Protein AF-A0A699T0C3-F1 (afdb_monomer_lite)

Sequence (151 aa):
STAREVKRLDSVTRSPVYAQFGEALNGLSTIRAYKAYDRMAKINGNSMDNNIRFTLVNMSANRWLAIRLETVGGLMIWLTATFAVMQNGKARNQEAFASTMGKSSMLNALFRIVELESGRIIVDNCDIAKFGLTDLRKVLGIIPQAPVLFS

Organism: Tanacetum cinerariifolium (NCBI:txid118510)

pLDDT: mean 77.47, std 11.0, range [49.91, 94.5]

Foldseek 3Di:
DVVVVLVVVLVVLVVVLVVLVVVCVVCVVVCVVVVVVVVSVVVNVVSVVSNVVSVVVVVVVVVVVVVVVVVVVVVVVVVVVVVVVVCVVPVPPPVVVCVVCVVVVVVCVQLVVDPDPDDFDDDPNHTPVPDDSVVSVVVDDDDDPDDDDDD

Radius of gyration: 30.95 Å; chains: 1; bounding box: 57×46×86 Å

InterPro domains:
  IPR011527 ABC transporter type 1, transmembrane domain [PS50929] (1-87)
  IPR027417 P-loop containing nucleoside triphosphate hydrolase [SSF52540] (101-151)
  IPR036640 ABC transporter type 1, transmembrane domain superfamily [G3DSA:1.20.1560.10] (1-123)
  IPR036640 ABC transporter type 1, transmembrane domain superfamily [SSF90123] (3-90)
  IPR050173 ATP-binding cassette transporter C-like [PTHR24223] (1-88)

Secondary structure (DSSP, 8-state):
-HHHHHHHHHHHHHHHHHHHHHHHHHTHHHHHHTT-HHHHHHHHHHHHHHHHHHHHHHHHHHHHHHHHHHHHHHHHHHHHHHHHHHHHH-TT-HHHHHHHHHHHHHHHHHTTSS--SS---EETTEEGGGS-HHHHHHH-----SS-----

Structure (mmCIF, N/CA/C/O backbone):
data_AF-A0A699T0C3-F1
#
_entry.id   AF-A0A699T0C3-F1
#
loop_
_atom_site.group_PDB
_atom_site.id
_atom_site.type_symbol
_atom_site.label_atom_id
_atom_site.label_alt_id
_atom_site.label_comp_id
_atom_site.label_asym_id
_atom_site.label_entity_id
_atom_site.label_seq_id
_atom_site.pdbx_PDB_ins_code
_atom_site.Cartn_x
_atom_site.Cartn_y
_atom_site.Cartn_z
_atom_site.occupancy
_atom_site.B_iso_or_equiv
_atom_site.auth_seq_id
_atom_site.auth_comp_id
_atom_site.auth_asym_id
_atom_site.auth_atom_id
_atom_site.pdbx_PDB_model_num
ATOM 1 N N . SER A 1 1 ? 1.886 -14.620 -0.917 1.00 56.41 1 SER A N 1
ATOM 2 C CA . SER A 1 1 ? 2.256 -15.033 -2.288 1.00 56.41 1 SER A CA 1
ATOM 3 C C . SER A 1 1 ? 2.112 -13.935 -3.345 1.00 56.41 1 SER A C 1
ATOM 5 O O . SER A 1 1 ? 2.810 -14.000 -4.341 1.00 56.41 1 SER A O 1
ATOM 7 N N . THR A 1 2 ? 1.341 -12.867 -3.117 1.00 67.19 2 THR A N 1
ATOM 8 C CA . THR A 1 2 ? 1.141 -11.756 -4.079 1.00 67.19 2 THR A CA 1
ATOM 9 C C . THR A 1 2 ? 2.290 -10.735 -4.113 1.00 67.19 2 THR A C 1
ATOM 11 O O . THR A 1 2 ? 2.715 -10.315 -5.181 1.00 67.19 2 THR A O 1
ATOM 14 N N . ALA A 1 3 ? 2.868 -10.383 -2.957 1.00 61.16 3 ALA A N 1
ATOM 15 C CA . ALA A 1 3 ? 3.949 -9.389 -2.874 1.00 61.16 3 ALA A CA 1
ATOM 16 C C . ALA A 1 3 ? 5.266 -9.840 -3.540 1.00 61.16 3 ALA A C 1
ATOM 18 O O . ALA A 1 3 ? 5.982 -9.031 -4.128 1.00 61.16 3 ALA A O 1
ATOM 19 N N . ARG A 1 4 ? 5.582 -11.144 -3.487 1.00 74.62 4 ARG A N 1
ATOM 20 C CA . ARG A 1 4 ? 6.731 -11.715 -4.213 1.00 74.62 4 ARG A CA 1
ATOM 21 C C . ARG A 1 4 ? 6.539 -11.623 -5.722 1.00 74.62 4 ARG A C 1
ATOM 23 O O . ARG A 1 4 ? 7.491 -11.320 -6.429 1.00 74.62 4 ARG A O 1
ATOM 30 N N . GLU A 1 5 ? 5.313 -11.826 -6.185 1.00 74.31 5 GLU A N 1
ATOM 31 C CA . GLU A 1 5 ? 4.996 -11.806 -7.606 1.00 74.31 5 GLU A CA 1
ATOM 32 C C . GLU A 1 5 ? 5.059 -10.395 -8.190 1.00 74.31 5 GLU A C 1
ATOM 34 O O . GLU A 1 5 ? 5.622 -10.199 -9.262 1.00 74.31 5 GLU A O 1
ATOM 39 N N . VAL A 1 6 ? 4.623 -9.387 -7.431 1.00 70.81 6 VAL A N 1
ATOM 40 C CA . VAL A 1 6 ? 4.813 -7.970 -7.786 1.00 70.81 6 VAL A CA 1
ATOM 41 C C . VAL A 1 6 ? 6.299 -7.620 -7.915 1.00 70.81 6 VAL A C 1
ATOM 43 O O . VAL A 1 6 ? 6.702 -6.984 -8.885 1.00 70.81 6 VAL A O 1
ATOM 46 N N . LYS A 1 7 ? 7.136 -8.078 -6.974 1.00 73.25 7 LYS A N 1
ATOM 47 C CA . LYS A 1 7 ? 8.586 -7.830 -7.010 1.00 73.25 7 LYS A CA 1
ATOM 48 C C . LYS A 1 7 ? 9.271 -8.555 -8.174 1.00 73.25 7 LYS A C 1
ATOM 50 O O . LYS A 1 7 ? 10.184 -8.010 -8.791 1.00 73.25 7 LYS A O 1
ATOM 55 N N . ARG A 1 8 ? 8.810 -9.765 -8.501 1.00 83.06 8 ARG A N 1
ATOM 56 C CA . ARG A 1 8 ? 9.261 -10.512 -9.681 1.00 83.06 8 ARG A CA 1
ATOM 57 C C . ARG A 1 8 ? 8.904 -9.757 -10.957 1.00 83.06 8 ARG A C 1
ATOM 59 O O . ARG A 1 8 ? 9.779 -9.541 -11.787 1.00 83.06 8 ARG A O 1
ATOM 66 N N . LEU A 1 9 ? 7.660 -9.312 -11.095 1.00 74.81 9 LEU A N 1
ATOM 67 C CA . LEU A 1 9 ? 7.208 -8.588 -12.280 1.00 74.81 9 LEU A CA 1
ATOM 68 C C . LEU A 1 9 ? 7.940 -7.248 -12.459 1.00 74.81 9 LEU A C 1
ATOM 70 O O . LEU A 1 9 ? 8.333 -6.939 -13.578 1.00 74.81 9 LEU A O 1
ATOM 74 N N . ASP A 1 10 ? 8.228 -6.522 -11.376 1.00 73.31 10 ASP A N 1
ATOM 75 C CA . ASP A 1 10 ? 9.066 -5.311 -11.408 1.00 73.31 10 ASP A CA 1
ATOM 76 C C . ASP A 1 10 ? 10.493 -5.597 -11.918 1.00 73.31 10 ASP A C 1
ATOM 78 O O . ASP A 1 10 ? 11.028 -4.868 -12.753 1.00 73.31 10 ASP A O 1
ATOM 82 N N . SER A 1 11 ? 11.109 -6.708 -11.493 1.00 79.25 11 SER A N 1
ATOM 83 C CA . SER A 1 11 ? 12.420 -7.112 -12.029 1.00 79.25 11 SER A CA 1
ATOM 84 C C . SER A 1 11 ? 12.368 -7.519 -13.508 1.00 79.25 11 SER A C 1
ATOM 86 O O . SER A 1 11 ? 13.265 -7.169 -14.280 1.00 79.25 11 SER A O 1
ATOM 88 N N . VAL A 1 12 ? 11.299 -8.210 -13.919 1.00 79.25 12 VAL A N 1
ATOM 89 C CA . VAL A 1 12 ? 11.113 -8.714 -15.287 1.00 79.25 12 VAL A CA 1
ATOM 90 C C . VAL A 1 12 ? 10.890 -7.567 -16.267 1.00 79.25 12 VAL A C 1
ATOM 92 O O . VAL A 1 12 ? 11.394 -7.618 -17.385 1.00 79.25 12 VAL A O 1
ATOM 95 N N . THR A 1 13 ? 10.191 -6.507 -15.861 1.00 74.50 13 THR A N 1
ATOM 96 C CA . THR A 1 13 ? 9.965 -5.348 -16.732 1.00 74.50 13 THR A CA 1
ATOM 97 C C . THR A 1 13 ? 11.159 -4.402 -16.796 1.00 74.50 13 THR A C 1
ATOM 99 O O . THR A 1 13 ? 11.288 -3.666 -17.775 1.00 74.50 13 THR A O 1
ATOM 102 N N . ARG A 1 14 ? 12.042 -4.375 -15.789 1.00 80.06 14 ARG A N 1
ATOM 103 C CA . ARG A 1 14 ? 13.198 -3.455 -15.751 1.00 80.06 14 ARG A CA 1
ATOM 104 C C . ARG A 1 14 ? 14.434 -3.993 -16.478 1.00 80.06 14 ARG A C 1
ATOM 106 O O . ARG A 1 14 ? 15.194 -3.219 -17.055 1.00 80.06 14 ARG A O 1
ATOM 113 N N . SER A 1 15 ? 14.615 -5.313 -16.488 1.00 87.12 15 SER A N 1
ATOM 114 C CA . SER A 1 15 ? 15.759 -5.978 -17.129 1.00 87.12 15 SER A CA 1
ATOM 115 C C . SER A 1 15 ? 15.935 -5.651 -18.630 1.00 87.12 15 SER A C 1
ATOM 117 O O . SER A 1 15 ? 17.063 -5.330 -19.011 1.00 87.12 15 SER A O 1
ATOM 119 N N . PRO A 1 16 ? 14.883 -5.637 -19.476 1.00 80.62 16 PRO A N 1
ATOM 120 C CA . PRO A 1 16 ? 15.017 -5.343 -20.907 1.00 80.62 16 PRO A CA 1
ATOM 121 C C . PRO A 1 16 ? 15.508 -3.921 -21.195 1.00 80.62 16 PRO A C 1
ATOM 123 O O . PRO A 1 16 ? 16.283 -3.717 -22.125 1.00 80.62 16 PRO A O 1
ATOM 126 N N . VAL A 1 17 ? 15.098 -2.949 -20.371 1.00 83.00 17 VAL A N 1
ATOM 127 C CA . VAL A 1 17 ? 15.516 -1.546 -20.504 1.00 83.00 17 VAL A CA 1
ATOM 128 C C . VAL A 1 17 ? 17.021 -1.427 -20.256 1.00 83.00 17 VAL A C 1
ATOM 130 O O . VAL A 1 17 ? 17.738 -0.849 -21.068 1.00 83.00 17 VAL A O 1
ATOM 133 N N . TYR A 1 18 ? 17.534 -2.037 -19.183 1.00 86.50 18 TYR A N 1
ATOM 134 C CA . TYR A 1 18 ? 18.974 -2.021 -18.901 1.00 86.50 18 TYR A CA 1
ATOM 135 C C . TYR A 1 18 ? 19.798 -2.788 -19.939 1.00 86.50 18 TYR A C 1
ATOM 137 O O . TYR A 1 18 ? 20.874 -2.326 -20.319 1.00 86.50 18 TYR A O 1
ATOM 1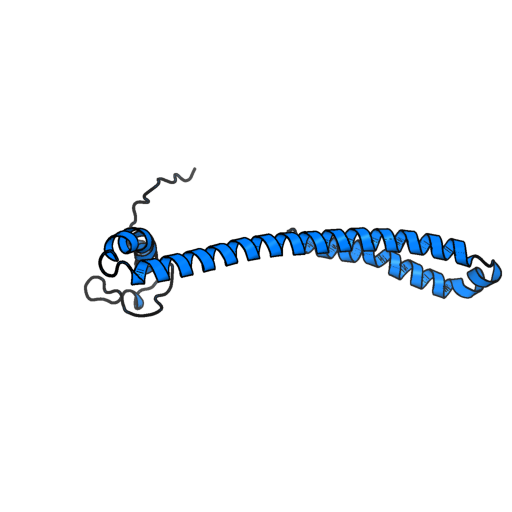45 N N . ALA A 1 19 ? 19.291 -3.924 -20.422 1.00 86.56 19 ALA A N 1
ATOM 146 C CA . ALA A 1 19 ? 19.950 -4.699 -21.469 1.00 86.56 19 ALA A CA 1
ATOM 147 C C . ALA A 1 19 ? 20.084 -3.892 -22.774 1.00 86.56 19 ALA A C 1
ATOM 149 O O . ALA A 1 19 ? 21.180 -3.814 -23.326 1.00 86.56 19 ALA A O 1
ATOM 150 N N . GLN A 1 20 ? 19.017 -3.210 -23.211 1.00 85.62 20 GLN A N 1
ATOM 151 C CA . GLN A 1 20 ? 19.051 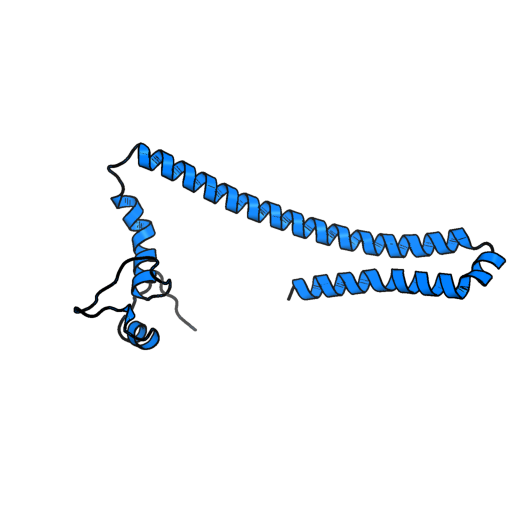-2.348 -24.401 1.00 85.62 20 GLN A CA 1
ATOM 152 C C . GLN A 1 20 ? 19.982 -1.147 -24.250 1.00 85.62 20 GLN A C 1
ATOM 154 O O . GLN A 1 20 ? 20.662 -0.781 -25.208 1.00 85.62 20 GLN A O 1
ATOM 159 N N . PHE A 1 21 ? 20.054 -0.547 -23.060 1.00 86.81 21 PHE A N 1
ATOM 160 C CA . PHE A 1 21 ? 21.030 0.509 -22.791 1.00 86.81 21 PHE A CA 1
ATOM 161 C C . PHE A 1 21 ? 22.471 -0.002 -22.919 1.00 86.81 21 PHE A C 1
ATOM 163 O O . PHE A 1 21 ? 23.301 0.664 -23.538 1.00 86.81 21 PHE A O 1
ATOM 170 N N . GLY A 1 22 ? 22.765 -1.192 -22.386 1.00 88.94 22 GLY A N 1
ATOM 171 C CA . GLY A 1 22 ? 24.081 -1.820 -22.526 1.00 88.94 22 GLY A CA 1
ATOM 172 C C . GLY A 1 22 ? 24.433 -2.139 -23.982 1.00 88.94 22 GLY A C 1
ATOM 173 O O . GLY A 1 22 ? 25.540 -1.850 -24.436 1.00 88.94 22 GLY A O 1
ATOM 174 N N . GLU A 1 23 ? 23.478 -2.673 -24.741 1.00 87.06 23 GLU A N 1
ATOM 175 C CA . GLU A 1 23 ? 23.647 -2.986 -26.164 1.00 87.06 23 GLU A CA 1
ATOM 176 C C . GLU A 1 23 ? 23.857 -1.722 -27.015 1.00 87.06 23 GLU A C 1
ATOM 178 O O . GLU A 1 23 ? 24.743 -1.685 -27.871 1.00 87.06 23 GLU A O 1
ATOM 183 N N . ALA A 1 24 ? 23.120 -0.644 -26.731 1.00 87.50 24 ALA A N 1
ATOM 184 C CA . ALA A 1 24 ? 23.278 0.636 -27.418 1.00 87.50 24 ALA A CA 1
ATOM 185 C C . ALA A 1 24 ? 24.635 1.308 -27.136 1.00 87.50 24 ALA A C 1
ATOM 187 O O . ALA A 1 24 ? 25.209 1.917 -28.040 1.00 87.50 24 ALA A O 1
ATOM 188 N N . LEU A 1 25 ? 25.166 1.189 -25.911 1.00 88.62 25 LEU A N 1
ATOM 189 C CA . LEU A 1 25 ? 26.489 1.717 -25.555 1.00 88.62 25 LEU A CA 1
ATOM 190 C C . LEU A 1 25 ? 27.614 0.951 -26.258 1.00 88.62 25 LEU A C 1
ATOM 192 O O . LEU A 1 25 ? 28.506 1.572 -26.835 1.00 88.62 25 LEU A O 1
ATOM 196 N N . ASN A 1 26 ? 27.536 -0.381 -26.271 1.00 92.00 26 ASN A N 1
ATOM 197 C CA . ASN A 1 26 ? 28.518 -1.227 -26.953 1.00 92.00 26 ASN A CA 1
ATOM 198 C C . ASN A 1 26 ? 28.450 -1.081 -28.487 1.00 92.00 26 ASN A C 1
ATOM 200 O O . ASN A 1 26 ? 29.475 -1.147 -29.162 1.00 92.00 26 ASN A O 1
ATOM 204 N N . GLY A 1 27 ? 27.259 -0.840 -29.045 1.00 89.06 27 GLY A N 1
ATOM 205 C CA . GLY A 1 27 ? 27.019 -0.664 -30.482 1.00 89.06 27 GLY A CA 1
ATOM 206 C C . GLY A 1 27 ? 27.071 0.784 -30.986 1.00 89.06 27 GLY A C 1
ATOM 207 O O . GLY A 1 27 ? 26.724 1.035 -32.144 1.00 89.06 27 GLY A O 1
ATOM 208 N N . LEU A 1 28 ? 27.480 1.751 -30.156 1.00 90.06 28 LEU A N 1
ATOM 209 C CA . LEU A 1 28 ? 27.311 3.183 -30.435 1.00 90.06 28 LEU A CA 1
ATOM 210 C C . LEU A 1 28 ? 27.990 3.640 -31.736 1.00 90.06 28 LEU A C 1
ATOM 212 O O . LEU A 1 28 ? 27.417 4.426 -32.492 1.00 90.06 28 LEU A O 1
ATOM 216 N N . SER A 1 29 ? 29.194 3.141 -32.019 1.00 91.12 29 SER A N 1
ATOM 217 C CA . SER A 1 29 ? 29.931 3.437 -33.256 1.00 91.12 29 SER A CA 1
ATOM 218 C C . SER A 1 29 ? 29.158 2.996 -34.503 1.00 91.12 29 SER A C 1
ATOM 220 O O . SER A 1 29 ? 29.050 3.756 -35.465 1.00 91.12 29 SER A O 1
ATOM 222 N N . THR A 1 30 ? 28.540 1.816 -34.451 1.00 91.56 30 THR A N 1
ATOM 223 C CA . THR A 1 30 ? 27.721 1.255 -35.535 1.00 91.56 30 THR A CA 1
ATOM 224 C C . THR A 1 30 ? 26.429 2.050 -35.716 1.00 91.56 30 THR A C 1
ATOM 226 O O . THR A 1 30 ? 26.080 2.424 -36.834 1.00 91.56 30 THR A O 1
ATOM 229 N N . ILE A 1 31 ? 25.745 2.399 -34.623 1.00 88.88 31 ILE A N 1
ATOM 230 C CA . ILE A 1 31 ? 24.513 3.205 -34.668 1.00 88.88 31 ILE A CA 1
ATOM 231 C C . ILE A 1 31 ? 24.777 4.570 -35.315 1.00 88.88 31 ILE A C 1
ATOM 233 O O . ILE A 1 31 ? 23.982 5.028 -36.141 1.00 88.88 31 ILE A O 1
ATOM 237 N N . ARG A 1 32 ? 25.910 5.199 -34.981 1.00 92.12 32 ARG A N 1
ATOM 238 C CA . ARG A 1 32 ? 26.329 6.476 -35.574 1.00 92.12 32 ARG A CA 1
ATOM 239 C C . ARG A 1 32 ? 26.676 6.338 -37.053 1.00 92.12 32 ARG A C 1
ATOM 241 O O . ARG A 1 32 ? 26.233 7.170 -37.843 1.00 92.12 32 ARG A O 1
ATOM 248 N N . ALA A 1 33 ? 27.409 5.287 -37.427 1.00 91.94 33 ALA A N 1
ATOM 249 C CA . ALA A 1 33 ? 27.793 5.022 -38.814 1.00 91.94 33 ALA A CA 1
ATOM 250 C C . ALA A 1 33 ? 26.571 4.842 -39.734 1.00 91.94 33 ALA A C 1
ATOM 252 O O . ALA A 1 33 ? 26.537 5.403 -40.827 1.00 91.94 33 ALA A O 1
ATOM 253 N N . TYR A 1 34 ? 25.535 4.141 -39.264 1.00 91.25 34 TYR A N 1
ATOM 254 C CA . TYR A 1 34 ? 24.290 3.923 -40.012 1.00 91.25 34 TYR A CA 1
ATOM 255 C C . TYR A 1 34 ? 23.214 5.000 -39.786 1.00 91.25 34 TYR A C 1
ATOM 257 O O . TYR A 1 34 ? 22.125 4.894 -40.348 1.00 91.25 34 TYR A O 1
ATOM 265 N N . LYS A 1 35 ? 23.480 6.026 -38.960 1.00 90.56 35 LYS A N 1
ATOM 266 C CA . LYS A 1 35 ? 22.505 7.058 -38.544 1.00 90.56 35 LYS A CA 1
ATOM 267 C C . LYS A 1 35 ? 21.170 6.474 -38.043 1.00 90.56 35 LYS A C 1
ATOM 269 O O . LYS A 1 35 ? 20.107 7.047 -38.258 1.00 90.56 35 LYS A O 1
ATOM 274 N N . ALA A 1 36 ? 21.213 5.340 -37.344 1.00 89.50 36 ALA A N 1
ATOM 275 C CA . ALA A 1 36 ? 20.029 4.558 -36.970 1.00 89.50 36 ALA A CA 1
ATOM 276 C C . ALA A 1 36 ? 19.353 5.009 -35.653 1.00 89.50 36 ALA A C 1
ATOM 278 O O . ALA A 1 36 ? 18.701 4.204 -34.982 1.00 89.50 36 ALA A O 1
ATOM 279 N N . TYR A 1 37 ? 19.505 6.280 -35.268 1.00 87.50 37 TYR A N 1
ATOM 280 C CA . TYR A 1 37 ? 19.056 6.805 -33.972 1.00 87.50 37 TYR A CA 1
ATOM 281 C C . TYR A 1 37 ? 17.551 6.626 -33.751 1.00 87.50 37 TYR A C 1
ATOM 283 O O . TYR A 1 37 ? 17.153 6.088 -32.722 1.00 87.50 37 TYR A O 1
ATOM 291 N N . ASP A 1 38 ? 16.724 6.985 -34.737 1.00 89.50 38 ASP A N 1
ATOM 292 C CA . ASP A 1 38 ? 15.259 6.921 -34.621 1.00 89.50 38 ASP A CA 1
ATOM 293 C C . ASP A 1 38 ? 14.750 5.490 -34.444 1.00 89.50 38 ASP A C 1
ATOM 295 O O . ASP A 1 38 ? 13.830 5.225 -33.666 1.00 89.50 38 ASP A O 1
ATOM 299 N N . ARG A 1 39 ? 15.383 4.533 -35.134 1.00 88.19 39 ARG A N 1
ATOM 300 C CA . ARG A 1 39 ? 15.057 3.111 -35.000 1.00 88.19 39 ARG A CA 1
ATOM 301 C C . ARG A 1 39 ? 15.352 2.634 -33.581 1.00 88.19 39 ARG A C 1
ATOM 303 O O . ARG A 1 39 ? 14.500 1.984 -32.977 1.00 88.19 39 ARG A O 1
ATOM 310 N N . MET A 1 40 ? 16.528 2.965 -33.050 1.00 83.88 40 MET A N 1
ATOM 311 C CA . MET A 1 40 ? 16.925 2.538 -31.708 1.00 83.88 40 MET A CA 1
ATOM 312 C C . MET A 1 40 ? 16.101 3.238 -30.620 1.00 83.88 40 MET A C 1
ATOM 314 O O . MET A 1 40 ? 15.692 2.604 -29.650 1.00 83.88 40 MET A O 1
ATOM 318 N N . ALA A 1 41 ? 15.764 4.513 -30.826 1.00 86.88 41 ALA A N 1
ATOM 319 C CA . ALA A 1 41 ? 14.873 5.269 -29.955 1.00 86.88 41 ALA A CA 1
ATOM 320 C C . ALA A 1 41 ? 13.462 4.662 -29.912 1.00 86.88 41 ALA A C 1
ATOM 322 O O . ALA A 1 41 ? 12.905 4.503 -28.829 1.00 86.88 41 ALA A O 1
ATOM 323 N N . LYS A 1 42 ? 12.904 4.247 -31.058 1.00 89.50 42 LYS A N 1
ATOM 324 C CA . LYS A 1 42 ? 11.593 3.575 -31.120 1.00 89.50 42 LYS A CA 1
ATOM 325 C C . LYS A 1 42 ? 11.598 2.219 -30.409 1.00 89.50 42 LYS A C 1
ATOM 327 O O . LYS A 1 42 ? 10.649 1.885 -29.705 1.00 89.50 42 LYS A O 1
ATOM 332 N N . ILE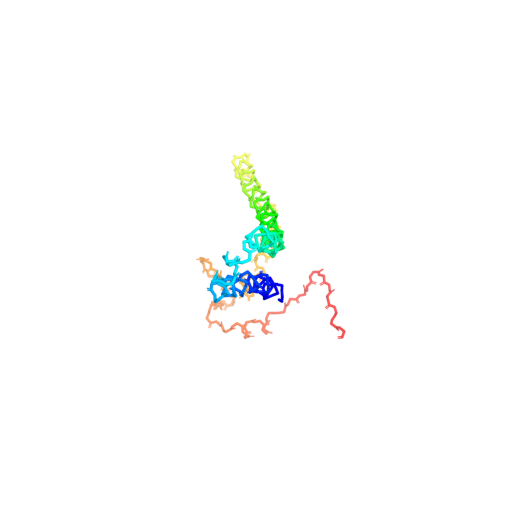 A 1 43 ? 12.669 1.448 -30.585 1.00 85.94 43 ILE A N 1
ATOM 333 C CA . ILE A 1 43 ? 12.851 0.148 -29.929 1.00 85.94 43 ILE A CA 1
ATOM 334 C C . ILE A 1 43 ? 12.927 0.317 -28.402 1.00 85.94 43 ILE A C 1
ATOM 336 O O . ILE A 1 43 ? 12.220 -0.385 -27.680 1.00 85.94 43 ILE A O 1
ATOM 340 N N . ASN A 1 44 ? 13.710 1.287 -27.922 1.00 85.69 44 ASN A N 1
ATOM 341 C CA . ASN A 1 44 ? 13.812 1.598 -26.496 1.00 85.69 44 ASN A CA 1
ATOM 342 C C . ASN A 1 44 ? 12.501 2.165 -25.927 1.00 85.69 44 ASN A C 1
ATOM 344 O O . ASN A 1 44 ? 12.086 1.790 -24.832 1.00 85.69 44 ASN A O 1
ATOM 348 N N . GLY A 1 45 ? 11.810 3.016 -26.693 1.00 86.31 45 GLY A N 1
ATOM 349 C CA . GLY A 1 45 ? 10.508 3.573 -26.325 1.00 86.31 45 GLY A CA 1
ATOM 350 C C . GLY A 1 45 ? 9.466 2.487 -26.061 1.00 86.31 45 GLY A C 1
ATOM 351 O O . GLY A 1 45 ? 8.812 2.511 -25.025 1.00 86.31 45 GLY A O 1
ATOM 352 N N . ASN A 1 46 ? 9.386 1.468 -26.921 1.00 86.44 46 ASN A N 1
ATOM 353 C CA . ASN A 1 46 ? 8.466 0.345 -26.722 1.00 86.44 46 ASN A CA 1
ATOM 354 C C . ASN A 1 46 ? 8.789 -0.474 -25.456 1.00 86.44 46 ASN A C 1
ATOM 356 O O . ASN A 1 46 ? 7.879 -0.870 -24.722 1.00 86.44 46 ASN A O 1
ATOM 360 N N . SER A 1 47 ? 10.074 -0.728 -25.183 1.00 82.31 47 SER A N 1
ATOM 361 C CA . SER A 1 47 ? 10.512 -1.422 -23.961 1.00 82.31 47 SER A CA 1
ATOM 362 C C . SER A 1 47 ? 10.176 -0.618 -22.701 1.00 82.31 47 SER A C 1
ATOM 364 O O . SER A 1 47 ? 9.713 -1.178 -21.703 1.00 82.31 47 SER A O 1
ATOM 366 N N . MET A 1 48 ? 10.375 0.700 -22.756 1.00 83.69 48 MET A N 1
ATOM 367 C CA . MET A 1 48 ? 10.085 1.630 -21.667 1.00 83.69 48 MET A CA 1
ATOM 368 C C . MET A 1 48 ? 8.578 1.782 -21.425 1.00 83.69 48 MET A C 1
ATOM 370 O O . MET A 1 48 ? 8.146 1.723 -20.275 1.00 83.69 48 MET A O 1
ATOM 374 N N . ASP A 1 49 ? 7.762 1.867 -22.475 1.00 88.06 49 ASP A N 1
ATOM 375 C CA . ASP A 1 49 ? 6.299 1.910 -22.372 1.00 88.06 49 ASP A CA 1
ATOM 376 C C . ASP A 1 49 ? 5.739 0.668 -21.675 1.00 88.06 49 ASP A C 1
ATOM 378 O O . ASP A 1 49 ? 4.855 0.769 -20.819 1.00 88.06 49 ASP A O 1
ATOM 382 N N . ASN A 1 50 ? 6.269 -0.514 -21.998 1.00 82.81 50 ASN A N 1
ATOM 383 C CA . ASN A 1 50 ? 5.844 -1.752 -21.352 1.00 82.81 50 ASN A CA 1
ATOM 384 C C . ASN A 1 50 ? 6.207 -1.768 -19.853 1.00 82.81 50 ASN A C 1
ATOM 386 O O . ASN A 1 50 ? 5.414 -2.215 -19.020 1.00 82.81 50 ASN A O 1
ATOM 390 N N . ASN A 1 51 ? 7.371 -1.218 -19.489 1.00 84.69 51 ASN A N 1
ATOM 391 C CA . ASN A 1 51 ? 7.775 -1.051 -18.092 1.00 84.69 51 ASN A CA 1
ATOM 392 C C . ASN A 1 51 ? 6.871 -0.063 -17.333 1.00 84.69 51 ASN A C 1
ATOM 394 O O . ASN A 1 51 ? 6.393 -0.366 -16.233 1.00 84.69 51 ASN A O 1
ATOM 398 N N . ILE A 1 52 ? 6.595 1.095 -17.937 1.00 82.44 52 ILE A N 1
ATOM 399 C CA . ILE A 1 52 ? 5.772 2.153 -17.341 1.00 82.44 52 ILE A CA 1
ATOM 400 C C . ILE A 1 52 ? 4.343 1.657 -17.114 1.00 82.44 52 ILE A C 1
ATOM 402 O O . ILE A 1 52 ? 3.797 1.860 -16.029 1.00 82.44 52 ILE A O 1
ATOM 406 N N . ARG A 1 53 ? 3.748 0.948 -18.084 1.00 81.38 53 ARG A N 1
ATOM 407 C CA . ARG A 1 53 ? 2.400 0.365 -17.950 1.00 81.38 53 ARG A CA 1
ATOM 408 C C . ARG A 1 53 ? 2.281 -0.524 -16.715 1.00 81.38 53 ARG A C 1
ATOM 410 O O . ARG A 1 53 ? 1.327 -0.383 -15.952 1.00 81.38 53 ARG A O 1
ATOM 417 N N . PHE A 1 54 ? 3.258 -1.398 -16.484 1.00 78.38 54 PHE A N 1
ATOM 418 C CA . PHE A 1 54 ? 3.249 -2.278 -15.317 1.00 78.38 54 PHE A CA 1
ATOM 419 C C . PHE A 1 54 ? 3.402 -1.500 -14.001 1.00 78.38 54 PHE A C 1
ATOM 421 O O . PHE A 1 54 ? 2.659 -1.721 -13.041 1.00 78.38 54 PHE A O 1
ATOM 428 N N . THR A 1 55 ? 4.330 -0.544 -13.975 1.00 78.94 55 THR A N 1
ATOM 429 C CA . THR A 1 55 ? 4.586 0.302 -12.803 1.00 78.94 55 THR A CA 1
ATOM 430 C C . THR A 1 55 ? 3.355 1.128 -12.419 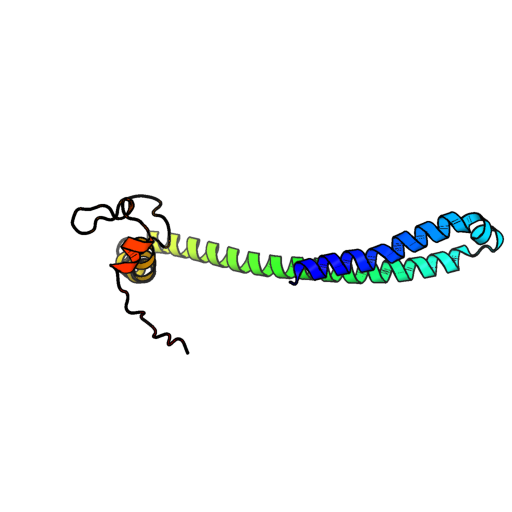1.00 78.94 55 THR A C 1
ATOM 432 O O . THR A 1 55 ? 3.001 1.189 -11.240 1.00 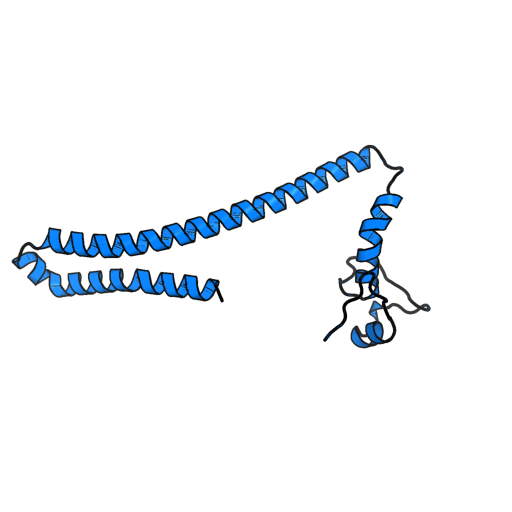78.94 55 THR A O 1
ATOM 435 N N . LEU A 1 56 ? 2.650 1.698 -13.400 1.00 82.31 56 LEU A N 1
ATOM 436 C CA . LEU A 1 56 ? 1.422 2.469 -13.181 1.00 82.31 56 LEU A CA 1
ATOM 437 C C . LEU A 1 56 ? 0.291 1.611 -12.608 1.00 82.31 56 LEU A C 1
ATOM 439 O O . LEU A 1 56 ? -0.382 2.039 -11.670 1.00 82.31 56 LEU A O 1
ATOM 443 N N . VAL A 1 57 ? 0.107 0.389 -13.116 1.00 84.44 57 VAL A N 1
ATOM 444 C CA . VAL A 1 57 ? -0.895 -0.546 -12.579 1.00 84.44 57 VAL A CA 1
ATOM 445 C C . VAL A 1 57 ? -0.588 -0.870 -11.118 1.00 84.44 57 VAL A C 1
ATOM 447 O O . VAL A 1 57 ? -1.477 -0.771 -10.271 1.00 84.44 57 VAL A O 1
ATOM 450 N N . ASN A 1 58 ? 0.671 -1.159 -10.787 1.00 82.38 58 ASN A N 1
ATOM 451 C CA . ASN A 1 58 ? 1.069 -1.436 -9.408 1.00 82.38 58 ASN A CA 1
ATOM 452 C C . ASN A 1 58 ? 0.872 -0.217 -8.482 1.00 82.38 58 ASN A C 1
ATOM 454 O O . ASN A 1 58 ? 0.338 -0.346 -7.379 1.00 82.38 58 ASN A O 1
ATOM 458 N N . MET A 1 59 ? 1.235 0.987 -8.940 1.00 82.38 59 MET A N 1
ATOM 459 C CA . MET A 1 59 ? 0.982 2.227 -8.195 1.00 82.38 59 MET A CA 1
ATOM 460 C C . MET A 1 59 ? -0.518 2.465 -7.971 1.00 82.38 59 MET A C 1
ATOM 462 O O . MET A 1 59 ? -0.924 2.827 -6.866 1.00 82.38 59 MET A O 1
ATOM 466 N N . SER A 1 60 ? -1.354 2.219 -8.983 1.00 84.38 60 SER A N 1
ATOM 467 C CA . SER A 1 60 ? -2.810 2.371 -8.876 1.00 84.38 60 SER A CA 1
ATOM 468 C C . SER A 1 60 ? -3.439 1.367 -7.902 1.00 84.38 60 SER A C 1
ATOM 470 O O . SER A 1 60 ? -4.300 1.746 -7.109 1.00 84.38 60 SER A O 1
ATOM 472 N N . ALA A 1 61 ? -2.951 0.122 -7.879 1.00 84.31 61 ALA A N 1
ATOM 473 C CA . ALA A 1 61 ? -3.408 -0.907 -6.949 1.00 84.31 61 ALA A CA 1
ATOM 474 C C . ALA A 1 61 ? -3.081 -0.541 -5.492 1.00 84.31 61 ALA A C 1
ATOM 476 O O . ALA A 1 61 ? -3.942 -0.644 -4.615 1.00 84.31 61 ALA A O 1
ATOM 477 N N . ASN A 1 62 ? -1.871 -0.033 -5.241 1.00 84.50 62 ASN A N 1
ATOM 478 C CA . ASN A 1 62 ? -1.484 0.452 -3.915 1.00 84.50 62 ASN A CA 1
ATOM 479 C C . ASN A 1 62 ? -2.328 1.659 -3.481 1.00 84.50 62 ASN A C 1
ATOM 481 O O . ASN A 1 62 ? -2.752 1.727 -2.328 1.00 84.50 62 ASN A O 1
ATOM 485 N N . ARG A 1 63 ? -2.630 2.586 -4.402 1.00 89.38 63 ARG A N 1
ATOM 486 C CA . ARG A 1 63 ? -3.498 3.741 -4.118 1.00 89.38 63 ARG A CA 1
ATOM 487 C C . ARG A 1 63 ? -4.930 3.312 -3.784 1.00 89.38 63 ARG A C 1
ATOM 489 O O . ARG A 1 63 ? -5.528 3.840 -2.854 1.00 89.38 63 ARG A O 1
ATOM 496 N N . TRP A 1 64 ? -5.470 2.336 -4.509 1.00 90.38 64 TRP A N 1
ATOM 497 C CA . TRP A 1 64 ? -6.799 1.787 -4.241 1.00 90.38 64 TRP A CA 1
ATOM 498 C C . TRP A 1 64 ? -6.886 1.131 -2.858 1.00 90.38 64 TRP A C 1
ATOM 500 O O . TRP A 1 64 ? -7.855 1.346 -2.127 1.00 90.38 64 TRP A O 1
ATOM 510 N N . LEU A 1 65 ? -5.856 0.371 -2.472 1.00 87.25 65 LEU A N 1
ATOM 511 C CA . LEU A 1 65 ? -5.771 -0.219 -1.136 1.00 87.25 65 LEU A CA 1
ATOM 512 C C . LEU A 1 65 ? -5.713 0.865 -0.052 1.00 87.25 65 LEU A C 1
ATOM 514 O O . LEU A 1 65 ? -6.416 0.753 0.951 1.00 87.25 65 LEU A O 1
ATOM 518 N N . ALA A 1 66 ? -4.923 1.919 -0.273 1.00 89.62 66 ALA A N 1
ATOM 519 C CA . ALA A 1 66 ? -4.824 3.046 0.649 1.00 89.62 66 ALA A CA 1
ATOM 520 C C . ALA A 1 66 ? -6.186 3.720 0.869 1.00 89.62 66 ALA A C 1
ATOM 522 O O . ALA A 1 66 ? -6.604 3.856 2.014 1.00 89.62 66 ALA A O 1
ATOM 523 N N . ILE A 1 67 ? -6.929 4.020 -0.205 1.00 92.88 67 ILE A N 1
ATOM 524 C CA . ILE A 1 67 ? -8.279 4.602 -0.109 1.00 92.88 67 ILE A CA 1
ATOM 525 C C . ILE A 1 67 ? -9.200 3.707 0.731 1.00 92.88 67 ILE A C 1
ATOM 527 O O . ILE A 1 67 ? -9.915 4.200 1.600 1.00 92.88 67 ILE A O 1
ATOM 531 N N . ARG A 1 68 ? -9.171 2.380 0.536 1.00 91.25 68 ARG A N 1
ATOM 532 C CA . ARG A 1 68 ? -9.974 1.469 1.370 1.00 91.25 68 ARG A CA 1
ATOM 533 C C . ARG A 1 68 ? -9.594 1.542 2.848 1.00 91.25 68 ARG A C 1
ATOM 535 O O . ARG A 1 68 ? -10.485 1.620 3.691 1.00 91.25 68 ARG A O 1
ATOM 542 N N . LEU A 1 69 ? -8.305 1.529 3.174 1.00 86.31 69 LEU A N 1
ATOM 543 C CA . LEU A 1 69 ? -7.849 1.616 4.564 1.00 86.31 69 LEU A CA 1
ATOM 544 C C . LEU A 1 69 ? -8.220 2.961 5.202 1.00 86.31 69 LEU A C 1
ATOM 546 O O . LEU A 1 69 ? -8.696 2.984 6.336 1.00 86.31 69 LEU A O 1
ATOM 550 N N . GLU A 1 70 ? -8.092 4.057 4.455 1.00 94.50 70 GLU A N 1
ATOM 551 C CA . GLU A 1 70 ? -8.516 5.389 4.892 1.00 94.50 70 GLU A CA 1
ATOM 552 C C . GLU A 1 70 ? -10.024 5.448 5.153 1.00 94.50 70 GLU A C 1
ATOM 554 O O . GLU A 1 70 ? -10.439 6.005 6.167 1.00 94.50 70 GLU A O 1
ATOM 559 N N . THR A 1 71 ? -10.856 4.812 4.317 1.00 91.00 71 THR A N 1
ATOM 560 C CA . THR A 1 71 ? -12.311 4.771 4.563 1.00 91.00 71 THR A CA 1
ATOM 561 C C . THR A 1 71 ? -12.674 4.010 5.841 1.00 91.00 71 THR A C 1
ATOM 563 O O . THR A 1 71 ? -13.544 4.454 6.588 1.00 91.00 71 THR A O 1
ATOM 566 N N . VAL A 1 72 ? -11.985 2.904 6.146 1.00 92.75 72 VAL A N 1
ATOM 567 C CA . VAL A 1 72 ? -12.207 2.138 7.387 1.00 92.75 72 VAL A CA 1
ATOM 568 C C . VAL A 1 72 ? -11.726 2.924 8.609 1.00 92.75 72 VAL A C 1
ATOM 570 O O . VAL A 1 72 ? -12.429 2.980 9.618 1.00 92.75 72 VAL A O 1
ATOM 573 N N . GLY A 1 73 ? -10.562 3.573 8.515 1.00 84.06 73 GLY A N 1
ATOM 574 C CA . GLY A 1 73 ? -10.042 4.438 9.576 1.00 84.06 73 GLY A CA 1
ATOM 575 C C . GLY A 1 73 ? -10.950 5.640 9.845 1.00 84.06 73 GLY A C 1
ATOM 576 O O . GLY A 1 73 ? -11.282 5.920 10.996 1.00 84.06 73 GLY A O 1
ATOM 577 N N . GLY A 1 74 ? -11.427 6.298 8.787 1.00 86.12 74 GLY A N 1
ATOM 578 C CA . GLY A 1 74 ? -12.389 7.395 8.880 1.00 86.12 74 GLY A CA 1
ATOM 579 C C . GLY A 1 74 ? -13.702 6.968 9.534 1.00 86.12 74 GLY A C 1
ATOM 580 O O . GLY A 1 74 ? -14.213 7.680 10.397 1.00 86.12 74 GLY A O 1
ATOM 581 N N . LEU A 1 75 ? -14.209 5.775 9.204 1.00 90.62 75 LEU A N 1
ATOM 582 C CA . LEU A 1 75 ? -15.402 5.213 9.840 1.00 90.62 75 LEU A CA 1
ATOM 583 C C . LEU A 1 75 ? -15.184 4.944 11.338 1.00 90.62 75 LEU A C 1
ATOM 585 O O . LEU A 1 75 ? -16.048 5.275 12.146 1.00 90.62 75 LEU A O 1
ATOM 589 N N . MET A 1 76 ? -14.024 4.411 11.730 1.00 86.38 76 MET A N 1
ATOM 590 C CA . MET A 1 76 ? -13.682 4.202 13.145 1.00 86.38 76 MET A CA 1
ATOM 591 C C . MET A 1 76 ? -13.607 5.518 13.929 1.00 86.38 76 MET A C 1
ATOM 593 O O . MET A 1 76 ? -14.146 5.610 15.035 1.00 86.38 76 MET A O 1
ATOM 597 N N . ILE A 1 77 ? -12.988 6.555 13.356 1.00 86.62 77 ILE A N 1
ATOM 598 C CA . ILE A 1 77 ? -12.911 7.889 13.975 1.00 86.62 77 ILE A CA 1
ATOM 599 C C . ILE A 1 77 ? -14.311 8.495 14.105 1.00 86.62 77 ILE A C 1
ATOM 601 O O . ILE A 1 77 ? -14.668 8.996 15.171 1.00 86.62 77 ILE A O 1
ATOM 605 N N . TRP A 1 78 ? -15.125 8.405 13.052 1.00 88.50 78 TRP A N 1
ATOM 606 C CA . TRP A 1 78 ? -16.496 8.908 13.058 1.00 88.50 78 TRP A CA 1
ATOM 607 C C . TRP A 1 78 ? -17.367 8.216 14.117 1.00 88.50 78 TRP A C 1
ATOM 609 O O . TRP A 1 78 ? -18.083 8.891 14.863 1.00 88.50 78 TRP A O 1
ATOM 619 N N . LEU A 1 79 ? -17.261 6.888 14.246 1.00 83.50 79 LEU A N 1
ATOM 620 C CA . LEU A 1 79 ? -17.934 6.136 15.308 1.00 83.50 79 LEU A CA 1
ATOM 621 C C . LEU A 1 79 ? -17.458 6.594 16.688 1.00 83.50 79 LEU A C 1
ATOM 623 O O . LEU A 1 79 ? -18.283 6.896 17.545 1.00 83.50 79 LEU A O 1
ATOM 627 N N . THR A 1 80 ? -16.145 6.712 16.888 1.00 82.19 80 THR A N 1
ATOM 628 C CA . THR A 1 80 ? -15.558 7.155 18.164 1.00 82.19 80 THR A CA 1
ATOM 629 C C . THR A 1 80 ? -16.065 8.541 18.565 1.00 82.19 80 THR A C 1
ATOM 631 O O . THR A 1 80 ? -16.499 8.735 19.701 1.00 82.19 80 THR A O 1
ATOM 634 N N . ALA A 1 81 ? -16.092 9.489 17.626 1.00 80.62 81 ALA A N 1
ATOM 635 C CA . ALA A 1 81 ? -16.620 10.832 17.852 1.00 80.62 81 ALA A CA 1
ATOM 636 C C . ALA A 1 81 ? -18.124 10.817 18.176 1.00 80.62 81 ALA A C 1
ATOM 638 O O . ALA A 1 81 ? -18.563 11.465 19.127 1.00 80.62 81 ALA A O 1
ATOM 639 N N . THR A 1 82 ? -18.911 10.028 17.439 1.00 82.81 82 THR A N 1
ATOM 640 C CA . THR A 1 82 ? -20.355 9.873 17.682 1.00 82.81 82 THR A CA 1
ATOM 641 C C . THR A 1 82 ? -20.631 9.292 19.071 1.00 82.81 82 THR A C 1
ATOM 643 O O . THR A 1 82 ? -21.469 9.815 19.808 1.00 82.81 82 THR A O 1
ATOM 646 N N . PHE A 1 83 ? -19.890 8.256 19.473 1.00 77.50 83 PHE A N 1
ATOM 647 C CA . PHE A 1 83 ? -20.003 7.669 20.807 1.00 77.50 83 PHE A CA 1
ATOM 648 C C . PHE A 1 83 ? -19.592 8.646 21.909 1.00 77.50 83 PHE A C 1
ATOM 650 O O . PHE A 1 83 ? -20.288 8.726 22.920 1.00 77.50 83 PHE A O 1
ATOM 657 N N . ALA A 1 84 ? -18.520 9.419 21.722 1.00 77.06 84 ALA A N 1
ATOM 658 C CA . ALA A 1 84 ? -18.090 10.425 22.694 1.00 77.06 84 ALA A CA 1
ATOM 659 C C . ALA A 1 84 ? -19.160 11.514 22.914 1.00 77.06 84 ALA A C 1
ATOM 661 O O . ALA A 1 84 ? -19.437 11.903 24.051 1.00 77.06 84 ALA A O 1
ATOM 662 N N . VAL A 1 85 ? -19.823 11.966 21.843 1.00 81.62 85 VAL A N 1
ATOM 663 C CA . VAL A 1 85 ? -20.925 12.942 21.932 1.00 81.62 85 VAL A CA 1
ATOM 664 C C . VAL A 1 85 ? -22.163 12.329 22.598 1.00 81.62 85 VAL A C 1
ATOM 666 O O . VAL A 1 85 ? -22.769 12.954 23.469 1.00 81.62 85 VAL A O 1
ATOM 669 N N . MET A 1 86 ? -22.522 11.086 22.258 1.00 74.31 86 MET A N 1
ATOM 670 C CA . MET A 1 86 ? -23.637 10.379 22.900 1.00 74.31 86 MET A CA 1
ATOM 671 C C . MET A 1 86 ? -23.399 10.111 24.393 1.00 74.31 86 MET A C 1
ATOM 673 O O . MET A 1 86 ? -24.351 10.184 25.171 1.00 74.31 86 MET A O 1
ATOM 677 N N . GLN A 1 87 ? -22.157 9.827 24.803 1.00 58.00 87 GLN A N 1
ATOM 678 C CA . GLN A 1 87 ? -21.787 9.652 26.213 1.00 58.00 87 GLN A CA 1
ATOM 679 C C . GLN A 1 87 ? -21.990 10.941 27.016 1.00 58.00 87 GLN A C 1
ATOM 681 O O . GLN A 1 87 ? -22.560 10.883 28.105 1.00 58.00 87 GLN A O 1
ATOM 686 N N . ASN A 1 88 ? -21.643 12.103 26.450 1.00 62.75 88 ASN A N 1
ATOM 687 C CA . ASN A 1 88 ? -21.917 13.401 27.081 1.00 62.75 88 ASN A CA 1
ATOM 688 C C . ASN A 1 88 ? -23.423 13.666 27.274 1.00 62.75 88 ASN A C 1
ATOM 690 O O . ASN A 1 88 ? -23.815 14.293 28.253 1.00 62.75 88 ASN A O 1
ATOM 694 N N . GLY A 1 89 ? -24.284 13.155 26.384 1.00 60.12 89 GLY A N 1
ATOM 695 C CA . GLY A 1 89 ? -25.742 13.297 26.498 1.00 60.12 89 GLY A CA 1
ATOM 696 C C . GLY A 1 89 ? -26.449 12.233 27.355 1.00 60.12 89 GLY A C 1
ATOM 697 O O . GLY A 1 89 ? -27.611 12.415 27.717 1.00 60.12 89 GLY A O 1
ATOM 698 N N . LYS A 1 90 ? -25.796 11.102 27.666 1.00 55.06 90 LYS A N 1
ATOM 699 C CA . LYS A 1 90 ? -26.408 9.934 28.332 1.00 55.06 90 LYS A CA 1
ATOM 700 C C . LYS A 1 90 ? -25.479 9.292 29.371 1.00 55.06 90 LYS A C 1
ATOM 702 O O . LYS A 1 90 ? -25.320 8.071 29.375 1.00 55.06 90 LYS A O 1
ATOM 707 N N . ALA A 1 91 ? -25.000 10.063 30.348 1.00 54.66 91 ALA A N 1
ATOM 708 C CA . ALA A 1 91 ? -24.318 9.550 31.549 1.00 54.66 91 ALA A CA 1
ATOM 709 C C . ALA A 1 91 ? -25.136 8.522 32.388 1.00 54.66 91 ALA A C 1
ATOM 711 O O . ALA A 1 91 ? -24.694 8.095 33.447 1.00 54.66 91 ALA A O 1
ATOM 712 N N . ARG A 1 92 ? -26.325 8.098 31.928 1.00 49.91 92 ARG A N 1
ATOM 713 C CA . ARG A 1 92 ? -27.217 7.127 32.581 1.00 49.91 92 ARG A CA 1
ATOM 714 C C . ARG A 1 92 ? -27.382 5.788 31.836 1.00 49.91 92 ARG A C 1
ATOM 716 O O . ARG A 1 92 ? -28.093 4.932 32.334 1.00 49.91 92 ARG A O 1
ATOM 723 N N . ASN A 1 93 ? -26.755 5.577 30.668 1.00 53.03 93 ASN A N 1
ATOM 724 C CA . ASN A 1 93 ? -26.944 4.353 29.854 1.00 53.03 93 ASN A CA 1
ATOM 725 C C . ASN A 1 93 ? -25.637 3.587 29.531 1.00 53.03 93 ASN A C 1
ATOM 727 O O . ASN A 1 93 ? -25.539 2.938 28.490 1.00 53.03 93 ASN A O 1
ATOM 731 N N . GLN A 1 94 ? -24.635 3.647 30.415 1.00 56.16 94 GLN A N 1
ATOM 732 C CA . GLN A 1 94 ? -23.354 2.922 30.297 1.00 56.16 94 GLN A CA 1
ATOM 733 C C . GLN A 1 94 ? -23.539 1.385 30.267 1.00 56.16 94 GLN A C 1
ATOM 735 O O . GLN A 1 94 ? -22.774 0.660 29.631 1.00 56.16 94 GLN A O 1
ATOM 740 N N . GLU A 1 95 ? -24.587 0.878 30.920 1.00 53.81 95 GLU A N 1
ATOM 741 C CA . GLU A 1 95 ? -24.789 -0.554 31.183 1.00 53.81 95 GLU A CA 1
ATOM 742 C C . GLU A 1 95 ? -25.153 -1.371 29.928 1.00 53.81 95 GLU A C 1
ATOM 744 O O . GLU A 1 95 ? -24.713 -2.512 29.766 1.00 53.81 95 GLU A O 1
ATOM 749 N N . ALA A 1 96 ? -25.896 -0.784 28.983 1.00 53.91 96 ALA A N 1
ATOM 750 C CA . ALA A 1 96 ? -26.359 -1.495 27.787 1.00 53.91 96 ALA A CA 1
ATOM 751 C C . ALA A 1 96 ? -25.230 -1.754 26.769 1.00 53.91 96 ALA A C 1
ATOM 753 O O . ALA A 1 96 ? -25.217 -2.790 26.099 1.00 53.91 96 ALA A O 1
ATOM 754 N N . PHE A 1 97 ? -24.253 -0.846 26.674 1.00 50.00 97 PHE A N 1
ATOM 755 C CA . PHE A 1 97 ? -23.116 -0.992 25.757 1.00 50.00 97 PHE A CA 1
ATOM 756 C C . PHE A 1 97 ? -21.966 -1.799 26.381 1.00 50.00 97 PHE A C 1
ATOM 758 O O . PHE A 1 97 ? -21.358 -2.625 25.693 1.00 50.00 97 PHE A O 1
ATOM 765 N N . ALA A 1 98 ? -21.754 -1.671 27.701 1.00 56.31 98 ALA A N 1
ATOM 766 C CA . ALA A 1 98 ? -20.882 -2.564 28.468 1.00 56.31 98 ALA A CA 1
ATOM 767 C C . ALA A 1 98 ? -21.297 -4.038 28.324 1.00 56.31 98 ALA A C 1
ATOM 769 O O . ALA A 1 98 ? -20.442 -4.910 28.266 1.00 56.31 98 ALA A O 1
ATOM 770 N N . SER A 1 99 ? -22.590 -4.337 28.171 1.00 56.69 99 SER A N 1
ATOM 771 C CA . SER A 1 99 ? -23.061 -5.708 27.933 1.00 56.69 99 SER A CA 1
ATOM 772 C C . SER A 1 99 ? -22.604 -6.287 26.584 1.00 56.69 99 SER A C 1
ATOM 774 O O . SER A 1 99 ? -22.243 -7.459 26.509 1.00 56.69 99 SER A O 1
ATOM 776 N N . THR A 1 100 ? -22.564 -5.487 25.512 1.00 57.31 100 THR A N 1
ATOM 777 C CA . THR A 1 100 ? -22.234 -6.001 24.165 1.00 57.31 100 THR A CA 1
ATOM 778 C C . THR A 1 100 ? -20.727 -6.040 23.916 1.00 57.31 100 THR A C 1
ATOM 780 O O . THR A 1 100 ? -20.215 -7.043 23.424 1.00 57.31 100 THR A O 1
ATOM 783 N N . MET A 1 101 ? -19.990 -4.995 24.311 1.00 60.41 101 MET A N 1
ATOM 784 C CA . MET A 1 101 ? -18.521 -4.999 24.224 1.00 60.41 101 MET A CA 1
ATOM 785 C C . MET A 1 101 ? -17.890 -5.843 25.340 1.00 60.41 101 MET A C 1
ATOM 787 O O . MET A 1 101 ? -16.895 -6.529 25.115 1.00 60.41 101 MET A O 1
ATOM 791 N N . GLY A 1 102 ? -18.490 -5.857 26.532 1.00 62.97 102 GLY A N 1
ATOM 792 C CA . GLY A 1 102 ? -17.959 -6.551 27.701 1.00 62.97 102 GLY A CA 1
ATOM 793 C C . GLY A 1 102 ? -18.109 -8.065 27.651 1.00 62.97 102 GLY A C 1
ATOM 794 O O . GLY A 1 102 ? -17.199 -8.735 28.107 1.00 62.97 102 GLY A O 1
ATOM 795 N N . LYS A 1 103 ? -19.158 -8.648 27.050 1.00 69.12 103 LYS A N 1
ATOM 796 C CA . LYS A 1 103 ? -19.285 -10.123 26.984 1.00 69.12 103 LYS A CA 1
ATOM 797 C C . LYS A 1 103 ? -18.111 -10.779 26.248 1.00 69.12 103 LYS A C 1
ATOM 799 O O . LYS A 1 103 ? -17.467 -11.677 26.787 1.00 69.12 103 LYS A O 1
ATOM 804 N N . SER A 1 104 ? -17.795 -10.295 25.048 1.00 68.06 104 SER A N 1
ATOM 805 C CA . SER A 1 104 ? -16.681 -10.821 24.246 1.00 68.06 104 SER A CA 1
ATOM 806 C C . SER A 1 104 ? -15.322 -10.379 24.795 1.00 68.06 104 SER A C 1
ATOM 808 O O . SER A 1 104 ? -14.383 -11.173 24.838 1.00 68.06 104 SER A O 1
ATOM 810 N N . SER A 1 105 ? -15.213 -9.132 25.272 1.00 71.31 105 SER A N 1
ATOM 811 C CA . SER A 1 105 ? -13.965 -8.613 25.845 1.00 71.31 105 SER A CA 1
ATOM 812 C C . SER A 1 105 ? -13.606 -9.277 27.179 1.00 71.31 105 SER A C 1
ATOM 814 O O . SER A 1 105 ? -12.429 -9.508 27.445 1.00 71.31 105 SER A O 1
ATOM 816 N N . MET A 1 106 ? -14.594 -9.633 28.003 1.00 72.31 106 MET A N 1
ATOM 817 C CA . MET A 1 106 ? -14.395 -10.317 29.284 1.00 72.31 106 MET A CA 1
ATOM 818 C C . MET A 1 106 ? -13.988 -11.775 29.082 1.00 72.31 106 MET A C 1
ATOM 820 O O . MET A 1 106 ? -13.097 -12.245 29.782 1.00 72.31 106 MET A O 1
ATOM 824 N N . LEU A 1 107 ? -14.561 -12.471 28.091 1.00 73.81 107 LEU A N 1
ATOM 825 C CA . LEU A 1 107 ? -14.090 -13.804 27.703 1.00 73.81 107 LEU A CA 1
ATOM 826 C C . LEU A 1 107 ? -12.625 -13.761 27.245 1.00 73.81 107 LEU A C 1
ATOM 828 O O . LEU A 1 107 ? -11.812 -14.546 27.726 1.00 73.81 107 LEU A O 1
ATOM 832 N N . ASN A 1 108 ? -12.252 -12.803 26.392 1.00 72.44 108 ASN A N 1
ATOM 833 C CA . ASN A 1 108 ? -10.861 -12.657 25.951 1.00 72.44 108 ASN A CA 1
ATOM 834 C C . ASN A 1 108 ? -9.895 -12.330 27.101 1.00 72.44 108 ASN A C 1
ATOM 836 O O . ASN A 1 108 ? -8.775 -12.845 27.113 1.00 72.44 108 ASN A O 1
ATOM 840 N N . ALA A 1 109 ? -10.323 -11.517 28.069 1.00 74.88 109 ALA A N 1
ATOM 841 C CA . ALA A 1 109 ? -9.535 -11.195 29.255 1.00 74.88 109 ALA A CA 1
ATOM 842 C C . ALA A 1 109 ? -9.392 -12.400 30.207 1.00 74.88 109 ALA A C 1
ATOM 844 O O . ALA A 1 109 ? -8.293 -12.677 30.684 1.00 74.88 109 ALA A O 1
ATOM 845 N N . LEU A 1 110 ? -10.468 -13.164 30.431 1.00 75.19 110 LEU A N 1
ATOM 846 C CA . LEU A 1 110 ? -10.475 -14.343 31.307 1.00 75.19 110 LEU A CA 1
ATOM 847 C C . LEU A 1 110 ? -9.606 -15.483 30.755 1.00 75.19 110 LEU A C 1
ATOM 849 O O . LEU A 1 110 ? -8.870 -16.124 31.500 1.00 75.19 110 LEU A O 1
ATOM 853 N N . PHE A 1 111 ? -9.640 -15.697 29.438 1.00 72.75 111 PHE A N 1
ATOM 854 C CA . PHE A 1 111 ? -8.797 -16.685 28.749 1.00 72.75 111 PHE A CA 1
ATOM 855 C C . PHE A 1 111 ? -7.381 -16.188 28.451 1.00 72.75 111 PHE A C 1
ATOM 857 O O . PHE A 1 111 ? -6.579 -16.915 27.841 1.00 72.75 111 PHE A O 1
ATOM 864 N N . ARG A 1 112 ? -7.086 -14.945 28.859 1.00 70.69 112 ARG A N 1
ATOM 865 C CA . ARG A 1 112 ? -5.826 -14.250 28.602 1.00 70.69 112 ARG A CA 1
ATOM 866 C C . ARG A 1 112 ? -5.421 -14.397 27.127 1.00 70.69 112 ARG A C 1
ATOM 868 O O . ARG A 1 112 ? -4.313 -14.814 26.791 1.00 70.69 112 ARG A O 1
ATOM 875 N N . ILE A 1 113 ? -6.396 -14.166 26.243 1.00 74.81 113 ILE A N 1
ATOM 876 C CA . ILE A 1 113 ? -6.223 -14.075 24.783 1.00 74.81 113 ILE A CA 1
ATOM 877 C C . ILE A 1 113 ? -5.649 -12.697 24.434 1.00 74.81 113 ILE A C 1
ATOM 879 O O . ILE A 1 113 ? -4.862 -12.574 23.501 1.00 74.81 113 ILE A O 1
ATOM 883 N N . VAL A 1 114 ? -6.008 -11.686 25.227 1.00 69.44 114 VAL A N 1
ATOM 884 C CA . VAL A 1 114 ? -5.447 -10.332 25.208 1.00 69.44 114 VAL A CA 1
ATOM 885 C C . VAL A 1 114 ? -4.839 -10.065 26.586 1.00 69.44 114 VAL A C 1
ATOM 887 O O . VAL A 1 114 ? -5.430 -10.448 27.599 1.00 69.44 114 VAL A O 1
ATOM 890 N N . GLU A 1 115 ? -3.650 -9.463 26.637 1.00 67.00 115 GLU A N 1
ATOM 891 C CA . GLU A 1 115 ? -3.037 -9.062 27.906 1.00 67.00 115 GLU A CA 1
ATOM 892 C C . GLU A 1 115 ? -3.789 -7.876 28.521 1.00 67.00 115 GLU A C 1
ATOM 894 O O . GLU A 1 115 ? -4.256 -6.977 27.825 1.00 67.00 115 GLU A O 1
ATOM 899 N N . LEU A 1 116 ? -3.940 -7.900 29.844 1.00 67.06 116 LEU A N 1
ATOM 900 C CA . LEU A 1 116 ? -4.599 -6.836 30.593 1.00 67.06 116 LEU A CA 1
ATOM 901 C C . LEU A 1 116 ? -3.680 -5.608 30.634 1.00 67.06 116 LEU A C 1
ATOM 903 O O . LEU A 1 116 ? -2.567 -5.706 31.141 1.00 67.06 116 LEU A O 1
ATOM 907 N N . GLU A 1 117 ? -4.150 -4.452 30.159 1.00 66.31 117 GLU A N 1
ATOM 908 C CA . GLU A 1 117 ? -3.382 -3.199 30.266 1.00 66.31 117 GLU A CA 1
ATOM 909 C C . GLU A 1 117 ? -3.328 -2.659 31.707 1.00 66.31 117 GLU A C 1
ATOM 911 O O . GLU A 1 117 ? -2.384 -1.967 32.083 1.00 66.31 117 GLU A O 1
ATOM 916 N N . SER A 1 118 ? -4.335 -2.967 32.532 1.00 71.12 118 SER A N 1
ATOM 917 C CA . SER A 1 118 ? -4.398 -2.576 33.943 1.00 71.12 118 SER A CA 1
ATOM 918 C C . SER A 1 118 ? -5.349 -3.483 34.734 1.00 71.12 118 SER A C 1
ATOM 920 O O . SER A 1 118 ? -6.321 -4.010 34.191 1.00 71.12 118 SER A O 1
ATOM 922 N N . GLY A 1 119 ? -5.081 -3.649 36.033 1.00 78.56 119 GLY A N 1
ATOM 923 C CA . GLY A 1 119 ? -5.879 -4.466 36.953 1.00 78.56 119 GLY A CA 1
ATOM 924 C C . GLY A 1 119 ? -5.377 -5.905 37.131 1.00 78.56 119 GLY A C 1
ATOM 925 O O . GLY A 1 119 ? -4.310 -6.278 36.653 1.00 78.56 119 GLY A O 1
ATOM 926 N N . ARG A 1 120 ? -6.146 -6.713 37.872 1.00 78.00 120 ARG A N 1
ATOM 927 C CA . ARG A 1 120 ? -5.869 -8.140 38.112 1.00 78.00 120 ARG A CA 1
ATOM 928 C C . ARG A 1 120 ? -7.169 -8.935 38.152 1.00 78.00 120 ARG A C 1
ATOM 930 O O . ARG A 1 120 ? -8.170 -8.438 38.669 1.00 78.00 120 ARG A O 1
ATOM 937 N N . ILE A 1 121 ? -7.146 -10.159 37.634 1.00 78.69 121 ILE A N 1
ATOM 938 C CA . ILE A 1 121 ? -8.286 -11.081 37.676 1.00 78.69 121 ILE A CA 1
ATOM 939 C C . ILE A 1 121 ? -7.943 -12.194 38.666 1.00 78.69 121 ILE A C 1
ATOM 941 O O . ILE A 1 121 ? -6.931 -12.878 38.525 1.00 78.69 121 ILE A O 1
ATOM 945 N N . ILE A 1 122 ? -8.782 -12.350 39.687 1.00 81.94 122 ILE A N 1
ATOM 946 C CA . ILE A 1 122 ? -8.592 -13.332 40.754 1.00 81.94 122 ILE A CA 1
ATOM 947 C C . ILE A 1 122 ? -9.647 -14.425 40.593 1.00 81.94 122 ILE A C 1
ATOM 949 O O . ILE A 1 122 ? -10.838 -14.123 40.537 1.00 81.94 122 ILE A O 1
ATOM 953 N N . VAL A 1 123 ? -9.206 -15.679 40.551 1.00 78.88 123 VAL A N 1
ATOM 954 C CA . VAL A 1 123 ? -10.059 -16.875 40.575 1.00 78.88 123 VAL A CA 1
ATOM 955 C C . VAL A 1 123 ? -9.651 -17.687 41.804 1.00 78.88 123 VAL A C 1
ATOM 957 O O . VAL A 1 123 ? -8.465 -17.938 42.003 1.00 78.88 123 VAL A O 1
ATOM 960 N N . ASP A 1 124 ? -10.605 -18.017 42.678 1.00 78.44 124 ASP A N 1
ATOM 961 C CA . ASP A 1 124 ? -10.369 -18.757 43.933 1.00 78.44 124 ASP A CA 1
ATOM 962 C C . ASP A 1 124 ? -9.248 -18.169 44.807 1.00 78.44 124 ASP A C 1
ATOM 964 O O . ASP A 1 124 ? -8.374 -18.862 45.329 1.00 78.44 124 ASP A O 1
ATOM 968 N N . ASN A 1 125 ? -9.261 -16.841 44.949 1.00 78.50 125 ASN A N 1
ATOM 969 C CA . ASN A 1 125 ? -8.270 -16.069 45.706 1.00 78.50 125 ASN A CA 1
ATOM 970 C C . ASN A 1 125 ? -6.826 -16.142 45.152 1.00 78.50 125 ASN A C 1
ATOM 972 O O . ASN A 1 125 ? -5.892 -15.641 45.782 1.00 78.50 125 ASN A O 1
ATOM 976 N N . CYS A 1 126 ? -6.640 -16.711 43.958 1.00 76.06 126 CYS A N 1
ATOM 977 C CA . CYS A 1 126 ? -5.370 -16.768 43.244 1.00 76.06 126 CYS A CA 1
ATOM 978 C C . CYS A 1 126 ? -5.417 -15.907 41.971 1.00 76.06 126 CYS A C 1
ATOM 980 O O . CYS A 1 126 ? -6.403 -15.881 41.240 1.00 76.06 126 CYS A O 1
ATOM 982 N N . ASP A 1 127 ? -4.340 -15.171 41.699 1.00 80.56 127 ASP A N 1
ATOM 983 C CA . ASP A 1 127 ? -4.233 -14.324 40.507 1.00 80.56 127 ASP A CA 1
ATOM 984 C C . ASP A 1 127 ? -3.931 -15.174 39.263 1.00 80.56 127 ASP A C 1
ATOM 986 O O . ASP A 1 127 ? -2.933 -15.904 39.236 1.00 80.56 127 ASP A O 1
ATOM 990 N N . ILE A 1 128 ? -4.756 -15.052 38.218 1.00 79.94 128 ILE A N 1
ATOM 991 C CA . ILE A 1 128 ? -4.585 -15.804 36.964 1.00 79.94 128 ILE A CA 1
ATOM 992 C C . ILE A 1 128 ? -3.286 -15.446 36.230 1.00 79.94 128 ILE A C 1
ATOM 994 O O . ILE A 1 128 ? -2.790 -16.245 35.432 1.00 79.94 128 ILE A O 1
ATOM 998 N N . ALA A 1 129 ? -2.701 -14.271 36.497 1.00 77.31 129 ALA A N 1
ATOM 999 C CA . ALA A 1 129 ? -1.434 -13.857 35.899 1.00 77.31 129 ALA A CA 1
ATOM 1000 C C . ALA A 1 129 ? -0.271 -14.782 36.297 1.00 77.31 129 ALA A C 1
ATOM 1002 O O . ALA A 1 129 ? 0.688 -14.921 35.533 1.00 77.31 129 ALA A O 1
ATOM 1003 N N . LYS A 1 130 ? -0.377 -15.440 37.461 1.00 78.06 130 LYS A N 1
ATOM 1004 C CA . LYS A 1 130 ? 0.643 -16.346 38.011 1.00 78.06 130 LYS A CA 1
ATOM 1005 C C . LYS A 1 130 ? 0.594 -17.759 37.421 1.00 78.06 130 LYS A C 1
ATOM 1007 O O . LYS A 1 130 ? 1.549 -18.508 37.600 1.00 78.06 130 LYS A O 1
ATOM 1012 N N . PHE A 1 131 ? -0.484 -18.126 36.728 1.00 76.94 131 PHE A N 1
ATOM 1013 C CA . PHE A 1 131 ? -0.636 -19.438 36.098 1.00 76.94 131 PHE A CA 1
ATOM 1014 C C . PHE A 1 131 ? -0.169 -19.428 34.635 1.00 76.94 131 PHE A C 1
ATOM 1016 O O . PHE A 1 131 ? -0.269 -18.418 33.931 1.00 76.94 131 PHE A O 1
ATOM 1023 N N . GLY A 1 132 ? 0.323 -20.575 34.158 1.00 76.81 132 GLY A N 1
ATOM 1024 C CA . GLY A 1 132 ? 0.662 -20.777 32.750 1.00 76.81 132 GLY A CA 1
ATOM 1025 C C . GLY A 1 132 ? -0.583 -20.770 31.856 1.00 76.81 132 GLY A C 1
ATOM 1026 O O . GLY A 1 132 ? -1.628 -21.300 32.229 1.00 76.81 132 GLY A O 1
ATOM 1027 N N . LEU A 1 133 ? -0.472 -20.201 30.648 1.00 77.56 133 LEU A N 1
ATOM 1028 C CA . LEU A 1 133 ? -1.597 -20.069 29.704 1.00 77.56 133 LEU A CA 1
ATOM 1029 C C . LEU A 1 133 ? -2.253 -21.417 29.371 1.00 77.56 133 LEU A C 1
ATOM 1031 O O . LEU A 1 133 ? -3.472 -21.507 29.265 1.00 77.56 133 LEU A O 1
ATOM 1035 N N . THR A 1 134 ? -1.447 -22.465 29.205 1.00 78.38 134 THR A N 1
ATOM 1036 C CA . THR A 1 134 ? -1.929 -23.809 28.867 1.00 78.38 134 THR A CA 1
ATOM 1037 C C . THR A 1 134 ? -2.685 -24.452 30.025 1.00 78.38 134 THR A C 1
ATOM 1039 O O . THR A 1 134 ? -3.683 -25.126 29.793 1.00 78.38 134 THR A O 1
ATOM 1042 N N . ASP A 1 135 ? -2.246 -24.225 31.262 1.00 79.81 135 ASP A N 1
ATOM 1043 C CA . ASP A 1 135 ? -2.880 -24.798 32.451 1.00 79.81 135 ASP A CA 1
ATOM 1044 C C . ASP A 1 135 ? -4.190 -24.073 32.766 1.00 79.81 135 ASP A C 1
ATOM 1046 O O . ASP A 1 135 ? -5.211 -24.718 32.996 1.00 79.81 135 ASP A O 1
ATOM 1050 N N . LEU A 1 136 ? -4.204 -22.740 32.635 1.00 77.81 136 LEU A N 1
ATOM 1051 C CA . LEU A 1 136 ? -5.413 -21.928 32.779 1.00 77.81 136 LEU A CA 1
ATOM 1052 C C . LEU A 1 136 ? -6.497 -22.337 31.764 1.00 77.81 136 LEU A C 1
ATOM 1054 O O . LEU A 1 136 ? -7.655 -22.527 32.128 1.00 77.81 136 LEU A O 1
ATOM 1058 N N . ARG A 1 137 ? -6.124 -22.538 30.493 1.00 81.12 137 ARG A N 1
ATOM 1059 C CA . ARG A 1 137 ? -7.064 -22.899 29.412 1.00 81.12 137 ARG A CA 1
ATOM 1060 C C . ARG A 1 137 ? -7.537 -24.353 29.448 1.00 81.12 137 ARG A C 1
ATOM 1062 O O . ARG A 1 137 ? -8.525 -24.669 28.797 1.00 81.12 137 ARG A O 1
ATOM 1069 N N . LYS A 1 138 ? -6.852 -25.238 30.179 1.00 79.00 138 LYS A N 1
ATOM 1070 C CA . LYS A 1 138 ? -7.298 -26.627 30.391 1.00 79.00 138 LYS A CA 1
ATOM 1071 C C . LYS A 1 138 ? -8.397 -26.729 31.443 1.00 79.00 138 LYS A C 1
ATOM 1073 O O . LYS A 1 138 ? -9.252 -27.600 31.335 1.00 79.00 138 LYS A O 1
ATOM 1078 N N . VAL A 1 139 ? -8.353 -25.867 32.458 1.00 76.00 139 VAL A N 1
ATOM 1079 C CA . VAL A 1 139 ? -9.321 -25.873 33.566 1.00 76.00 139 VAL A CA 1
ATOM 1080 C C . VAL A 1 139 ? -10.588 -25.094 33.201 1.00 76.00 139 VAL A C 1
ATOM 1082 O O . VAL A 1 139 ? -11.675 -25.428 33.665 1.00 76.00 139 VAL A O 1
ATOM 1085 N N . LEU A 1 140 ? -10.474 -24.086 32.331 1.00 72.50 140 LEU A N 1
ATOM 1086 C CA . LEU A 1 140 ? -11.596 -23.252 31.901 1.00 72.50 140 LEU A CA 1
ATOM 1087 C C .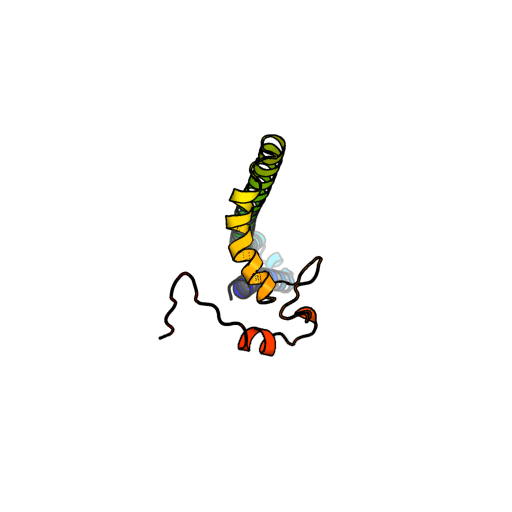 LEU A 1 140 ? -12.201 -23.769 30.583 1.00 72.50 140 LEU A C 1
ATOM 1089 O O . LEU A 1 140 ? -11.650 -23.565 29.504 1.00 72.50 140 LEU A O 1
ATOM 1093 N N . GLY A 1 141 ? -13.357 -24.432 30.663 1.00 69.50 141 GLY A N 1
ATOM 1094 C CA . GLY A 1 141 ? -14.144 -24.842 29.494 1.00 69.50 141 GLY A CA 1
ATOM 1095 C C . GLY A 1 141 ? -15.127 -23.753 29.049 1.00 69.50 141 GLY A C 1
ATOM 1096 O O . GLY A 1 141 ? -15.837 -23.190 29.879 1.00 69.50 141 GLY A O 1
ATOM 1097 N N . ILE A 1 142 ? -15.204 -23.467 27.743 1.00 72.19 142 ILE A N 1
ATOM 1098 C CA . ILE A 1 142 ? -16.224 -22.575 27.153 1.00 72.19 142 ILE A CA 1
ATOM 1099 C C . ILE A 1 142 ? -17.163 -23.397 26.280 1.00 72.19 142 ILE A C 1
ATOM 1101 O O . ILE A 1 142 ? -16.711 -24.213 25.479 1.00 72.19 142 ILE A O 1
ATOM 1105 N N . ILE A 1 143 ? -18.458 -23.105 26.360 1.00 72.31 143 ILE A N 1
ATOM 1106 C CA . ILE A 1 143 ? -19.429 -23.514 25.344 1.00 72.31 143 ILE A CA 1
ATOM 1107 C C . ILE A 1 143 ? -19.557 -22.355 24.342 1.00 72.31 143 ILE A C 1
ATOM 1109 O O . ILE A 1 143 ? -20.017 -21.276 24.732 1.00 72.31 143 ILE A O 1
ATOM 1113 N N . PRO A 1 144 ? -19.122 -22.513 23.079 1.00 61.62 144 PRO A N 1
ATOM 1114 C CA . PRO A 1 144 ? -19.214 -21.437 22.101 1.00 61.62 144 PRO A CA 1
ATOM 1115 C C . PRO A 1 144 ? -20.684 -21.119 21.789 1.00 61.62 144 PRO A C 1
ATOM 1117 O O . PRO A 1 144 ? -21.518 -22.013 21.682 1.00 61.62 144 PRO A O 1
ATOM 1120 N N . GLN A 1 145 ? -21.000 -19.831 21.617 1.00 64.62 145 GLN A N 1
ATOM 1121 C CA . GLN A 1 145 ? -22.360 -19.352 21.307 1.00 64.62 145 GLN A CA 1
ATOM 1122 C C . GLN A 1 145 ? -22.850 -19.798 19.915 1.00 64.62 145 GLN A C 1
ATOM 1124 O O . GLN A 1 145 ? -24.050 -19.814 19.663 1.00 64.62 145 GLN A O 1
ATOM 1129 N N . ALA A 1 146 ? -21.928 -20.178 19.025 1.00 56.75 146 ALA A N 1
ATOM 1130 C CA . ALA A 1 146 ? -22.214 -20.829 17.752 1.00 56.75 146 ALA A CA 1
ATOM 1131 C C . ALA A 1 146 ? -21.406 -22.140 17.676 1.00 56.75 146 ALA A C 1
ATOM 1133 O O . ALA A 1 146 ? -20.182 -22.093 17.831 1.00 56.75 146 ALA A O 1
ATOM 1134 N N . PRO A 1 147 ? -22.045 -23.305 17.469 1.00 58.47 147 PRO A N 1
ATOM 1135 C CA . PRO A 1 147 ? -21.341 -24.578 17.399 1.00 58.47 147 PRO A CA 1
ATOM 1136 C C . PRO A 1 147 ? -20.514 -24.661 16.112 1.00 58.47 147 PRO A C 1
ATOM 1138 O O . PRO A 1 147 ? -21.034 -24.468 15.015 1.00 58.47 147 PRO A O 1
ATOM 1141 N N . VAL A 1 148 ? -19.227 -24.983 16.246 1.00 58.97 148 VAL A N 1
ATOM 1142 C CA . VAL A 1 148 ? -18.350 -25.330 15.121 1.00 58.97 148 VAL A CA 1
ATOM 1143 C C . VAL A 1 148 ? -17.947 -26.789 15.306 1.00 58.97 148 VAL A C 1
ATOM 1145 O O . VAL A 1 148 ? -17.280 -27.126 16.281 1.00 58.97 148 VAL A O 1
ATOM 1148 N N . LEU A 1 149 ? -18.397 -27.658 14.400 1.00 69.44 149 LEU A N 1
ATOM 1149 C CA . LEU A 1 149 ? -17.990 -29.062 14.347 1.00 69.44 149 LEU A CA 1
ATOM 1150 C C . LEU A 1 149 ? -16.772 -29.173 13.431 1.00 69.44 149 LEU A C 1
ATOM 1152 O O . LEU A 1 149 ? -16.825 -28.748 12.278 1.00 69.44 149 LEU A O 1
ATOM 1156 N N . PHE A 1 150 ? -15.681 -29.732 13.944 1.00 63.53 150 PHE A N 1
ATOM 1157 C CA . PHE A 1 150 ? -14.545 -30.117 13.114 1.00 63.53 150 PHE A CA 1
ATOM 1158 C C . PHE A 1 150 ? -14.872 -31.464 12.457 1.00 63.53 150 PHE A C 1
ATOM 1160 O O . PHE A 1 150 ? -15.254 -32.400 13.159 1.00 63.53 150 PHE A O 1
ATOM 1167 N N . SER A 1 151 ? -14.790 -31.525 11.125 1.00 60.19 151 SER A N 1
ATOM 1168 C CA . SER A 1 151 ? -14.914 -32.757 10.331 1.00 60.19 151 SER A CA 1
ATOM 1169 C C . SER A 1 151 ? -13.643 -33.590 10.385 1.00 60.19 151 SER A C 1
ATOM 1171 O O . SER A 1 151 ? -12.571 -32.955 10.236 1.00 60.19 151 SER A O 1
#